Protein AF-A0A1E7G542-F1 (afdb_monomer_lite)

Organism: NCBI:txid1449093

Secondary structure (DSSP, 8-state):
--------TT--EEEEESS--SGGGHHHHHHHHHHTTTTTS--EEEEEE---TTS-HHHHHHHHHHHHHHHHHHHHTT-SSHHHHHTHHHHHHHTT-EEEEE--HHHHTTT-

Structure (mmCIF, N/CA/C/O backbone):
data_AF-A0A1E7G542-F1
#
_entry.id   AF-A0A1E7G542-F1
#
loop_
_atom_site.group_PDB
_atom_site.id
_atom_site.type_symbol
_atom_site.label_atom_id
_atom_site.label_alt_id
_atom_site.label_comp_id
_atom_site.label_asym_id
_atom_site.label_entity_id
_atom_site.label_seq_id
_atom_site.pdbx_PDB_ins_code
_atom_site.Cartn_x
_atom_site.Cartn_y
_atom_site.Cartn_z
_atom_site.occupancy
_atom_site.B_iso_or_equiv
_atom_site.auth_seq_id
_atom_site.auth_comp_id
_atom_site.auth_asym_id
_atom_site.auth_atom_id
_atom_site.pdbx_PDB_model_num
ATOM 1 N N . MET A 1 1 ? 10.602 -22.528 0.871 1.00 36.03 1 MET A N 1
ATOM 2 C CA . MET A 1 1 ? 9.472 -22.689 -0.066 1.00 36.03 1 MET A CA 1
ATOM 3 C C . MET A 1 1 ? 9.041 -21.302 -0.483 1.00 36.03 1 MET A C 1
ATOM 5 O O . MET A 1 1 ? 8.674 -20.528 0.388 1.00 36.03 1 MET A O 1
ATOM 9 N N . ILE A 1 2 ? 9.177 -20.969 -1.764 1.00 39.97 2 ILE A N 1
ATOM 10 C CA . ILE A 1 2 ? 8.635 -19.731 -2.325 1.00 39.97 2 ILE A CA 1
ATOM 11 C C . ILE A 1 2 ? 7.188 -20.071 -2.669 1.00 39.97 2 ILE A C 1
ATOM 13 O O . ILE A 1 2 ? 6.952 -20.891 -3.553 1.00 39.97 2 ILE A O 1
ATOM 17 N N . SER A 1 3 ? 6.225 -19.543 -1.917 1.00 43.22 3 SER A N 1
ATOM 18 C CA . SER A 1 3 ? 4.832 -19.560 -2.350 1.00 43.22 3 SER A CA 1
ATOM 19 C C . SER A 1 3 ? 4.731 -18.635 -3.557 1.00 43.22 3 SER A C 1
ATOM 21 O O . SER A 1 3 ? 4.713 -17.416 -3.402 1.00 43.22 3 SER A O 1
ATOM 23 N N . THR A 1 4 ? 4.727 -19.201 -4.759 1.00 47.69 4 THR A N 1
ATOM 24 C CA . THR A 1 4 ? 4.387 -18.476 -5.983 1.00 47.69 4 THR A CA 1
ATOM 25 C C . THR A 1 4 ? 2.889 -18.205 -5.948 1.00 47.69 4 THR A C 1
ATOM 27 O O . THR A 1 4 ? 2.079 -19.027 -6.373 1.00 47.69 4 THR A O 1
ATOM 30 N N . PHE A 1 5 ? 2.527 -17.084 -5.330 1.00 57.88 5 PHE A N 1
ATOM 31 C CA . PHE A 1 5 ? 1.193 -16.511 -5.403 1.00 57.88 5 PHE A CA 1
ATOM 32 C C . PHE A 1 5 ? 1.065 -15.925 -6.817 1.00 57.88 5 PHE A C 1
ATOM 34 O O . PHE A 1 5 ? 1.448 -14.786 -7.060 1.00 57.88 5 PHE A O 1
ATOM 41 N N . ASP A 1 6 ? 0.670 -16.763 -7.779 1.00 58.00 6 ASP A N 1
ATOM 42 C CA . ASP A 1 6 ? 0.591 -16.388 -9.195 1.00 58.00 6 ASP A CA 1
ATOM 43 C C . ASP A 1 6 ? -0.736 -15.670 -9.454 1.00 58.00 6 ASP A C 1
ATOM 45 O O . ASP A 1 6 ? -1.765 -16.262 -9.789 1.00 58.00 6 ASP A O 1
ATOM 49 N N . ILE A 1 7 ? -0.727 -14.375 -9.161 1.00 62.06 7 ILE A N 1
ATOM 50 C CA . ILE A 1 7 ? -1.793 -13.456 -9.519 1.00 62.06 7 ILE A CA 1
ATOM 51 C C . ILE A 1 7 ? -1.503 -12.998 -10.953 1.00 62.06 7 ILE A C 1
ATOM 53 O O . ILE A 1 7 ? -0.458 -12.409 -11.201 1.00 62.06 7 ILE A O 1
ATOM 57 N N . SER A 1 8 ? -2.420 -13.264 -11.891 1.00 60.09 8 SER A N 1
ATOM 58 C CA . SER A 1 8 ? -2.280 -12.847 -13.297 1.00 60.09 8 SER A CA 1
ATOM 59 C C . SER A 1 8 ? -1.888 -11.367 -13.424 1.00 60.09 8 SER A C 1
ATOM 61 O O . SER A 1 8 ? -2.474 -10.502 -12.769 1.00 60.09 8 SER A O 1
ATOM 63 N N . SER A 1 9 ? -0.971 -11.055 -14.345 1.00 60.94 9 SER A N 1
ATOM 64 C CA . SER A 1 9 ? -0.563 -9.685 -14.699 1.00 60.94 9 SER A CA 1
ATOM 65 C C . SER A 1 9 ? -1.706 -8.799 -15.218 1.00 60.94 9 SER A C 1
ATOM 67 O O . SER A 1 9 ? -1.527 -7.594 -15.399 1.00 60.94 9 SER A O 1
ATOM 69 N N . ASP A 1 10 ? -2.885 -9.377 -15.459 1.00 76.38 10 ASP A N 1
ATOM 70 C CA . ASP A 1 10 ? -4.084 -8.666 -15.904 1.00 76.38 10 ASP A CA 1
ATOM 71 C C . ASP A 1 10 ? -4.899 -8.057 -14.751 1.00 76.38 10 ASP A C 1
ATOM 73 O O . ASP A 1 10 ? -5.968 -7.491 -14.985 1.00 76.38 10 ASP A O 1
ATOM 77 N N . ILE A 1 11 ? -4.425 -8.139 -13.501 1.00 85.81 11 ILE A N 1
ATOM 78 C CA . ILE A 1 11 ? -5.099 -7.472 -12.384 1.00 85.81 11 ILE A CA 1
ATOM 79 C C . ILE A 1 11 ? -5.005 -5.955 -12.529 1.00 85.81 11 ILE A C 1
ATOM 81 O O . ILE A 1 11 ? -3.947 -5.343 -12.387 1.00 85.81 11 ILE A O 1
ATOM 85 N N . ASP A 1 12 ? -6.161 -5.328 -12.722 1.00 89.56 12 ASP A N 1
ATOM 86 C CA . ASP A 1 12 ? -6.261 -3.874 -12.785 1.00 89.56 12 ASP A CA 1
ATOM 87 C C . ASP A 1 12 ? -6.282 -3.225 -11.392 1.00 89.56 12 ASP A C 1
ATOM 89 O O . ASP A 1 12 ? -5.781 -2.110 -11.228 1.00 89.56 12 ASP A O 1
ATOM 93 N N . ILE A 1 13 ? -6.862 -3.888 -10.380 1.00 92.00 13 ILE A N 1
ATOM 94 C CA . ILE A 1 13 ? -7.090 -3.305 -9.048 1.00 92.00 13 ILE A CA 1
ATOM 95 C C . ILE A 1 13 ? -6.884 -4.341 -7.936 1.00 92.00 13 ILE A C 1
ATOM 97 O O . ILE A 1 13 ? -7.527 -5.388 -7.922 1.00 92.00 13 ILE A O 1
ATOM 101 N N . ILE A 1 14 ? -6.064 -3.986 -6.948 1.00 92.25 14 ILE A N 1
ATOM 102 C CA . ILE A 1 14 ? -5.909 -4.673 -5.664 1.00 92.25 14 ILE A CA 1
ATOM 103 C C . ILE A 1 14 ? -6.587 -3.822 -4.585 1.00 92.25 14 ILE A C 1
ATOM 105 O O . ILE A 1 14 ? -6.286 -2.637 -4.442 1.00 92.25 14 ILE A O 1
ATOM 109 N N . LYS A 1 15 ? -7.495 -4.423 -3.813 1.00 91.50 15 LYS A N 1
ATOM 110 C CA . LYS A 1 15 ? -8.196 -3.774 -2.695 1.00 91.50 15 LYS A CA 1
ATOM 111 C C . LYS A 1 15 ? -7.770 -4.416 -1.381 1.00 91.50 15 LYS A C 1
ATOM 113 O O . LYS A 1 15 ? -7.916 -5.624 -1.218 1.00 91.50 15 LYS A O 1
ATOM 118 N N . ILE A 1 16 ? -7.257 -3.615 -0.454 1.00 90.75 16 ILE A N 1
ATOM 119 C CA . ILE A 1 16 ? -6.749 -4.063 0.845 1.00 90.75 16 ILE A CA 1
ATOM 120 C C . ILE A 1 16 ? -7.560 -3.369 1.931 1.00 90.75 16 ILE A C 1
ATOM 122 O O . ILE A 1 16 ? -7.612 -2.144 1.973 1.00 90.75 16 ILE A O 1
ATOM 126 N N . TYR A 1 17 ? -8.169 -4.146 2.821 1.00 88.44 17 TYR A N 1
ATOM 127 C CA . TYR A 1 17 ? -8.892 -3.635 3.981 1.00 88.44 17 TYR A CA 1
ATOM 128 C C . TYR A 1 17 ? -8.332 -4.251 5.266 1.00 88.44 17 TYR A C 1
ATOM 130 O O . TYR A 1 17 ? -8.102 -5.460 5.328 1.00 88.44 17 TYR A O 1
ATOM 138 N N . GLY A 1 18 ? -8.156 -3.432 6.305 1.00 77.62 18 GLY A N 1
ATOM 139 C CA . GLY A 1 18 ? -7.805 -3.891 7.653 1.00 77.62 18 GLY A CA 1
ATOM 140 C C . GLY A 1 18 ? -6.387 -3.543 8.116 1.00 77.62 18 GLY A C 1
ATOM 141 O O . GLY A 1 18 ? -5.651 -2.803 7.476 1.00 77.62 18 GLY A O 1
ATOM 142 N N . HIS A 1 19 ? -6.007 -4.056 9.289 1.00 68.88 19 HIS A N 1
ATOM 143 C CA . HIS A 1 19 ? -4.846 -3.577 10.056 1.00 68.88 19 HIS A CA 1
ATOM 144 C C . HIS A 1 19 ? -3.497 -4.223 9.728 1.00 68.88 19 HIS A C 1
ATOM 146 O O . HIS A 1 19 ? -2.515 -3.917 10.405 1.00 68.88 19 HIS A O 1
ATOM 152 N N . GLY A 1 20 ? -3.419 -5.092 8.720 1.00 70.69 20 GLY A N 1
ATOM 153 C CA . GLY A 1 20 ? -2.207 -5.841 8.370 1.00 70.69 20 GLY A CA 1
ATOM 154 C C . GLY A 1 20 ? -1.091 -4.989 7.763 1.00 70.69 20 GLY A C 1
ATOM 155 O O . GLY A 1 20 ? -0.490 -5.409 6.798 1.00 70.69 20 GLY A O 1
ATOM 156 N N . LEU A 1 21 ? -0.832 -3.773 8.241 1.00 84.25 21 LEU A N 1
ATOM 157 C CA . LEU A 1 21 ? 0.230 -2.882 7.753 1.00 84.25 21 LEU A CA 1
ATOM 158 C C . LEU A 1 21 ? 1.452 -2.898 8.683 1.00 84.25 21 LEU A C 1
ATOM 160 O O . LEU A 1 21 ? 2.221 -1.937 8.740 1.00 84.25 21 LEU A O 1
ATOM 164 N N . CYS A 1 22 ? 1.611 -3.963 9.472 1.00 85.38 22 CYS A N 1
ATOM 165 C CA . CYS A 1 22 ? 2.741 -4.112 10.374 1.00 85.38 22 CYS A CA 1
ATOM 166 C C . CYS A 1 22 ? 3.917 -4.797 9.666 1.00 85.38 22 CYS A C 1
ATOM 168 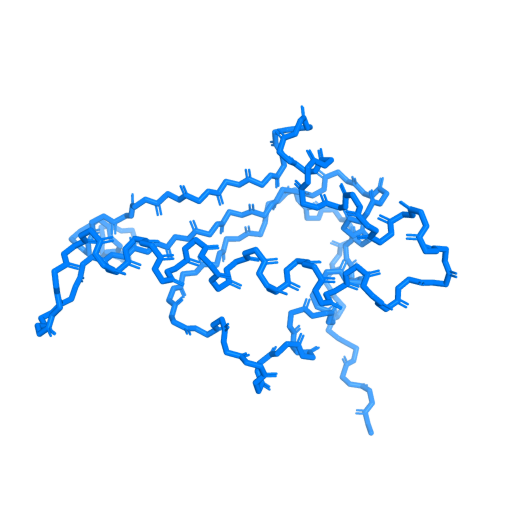O O . CYS A 1 22 ? 3.747 -5.518 8.686 1.00 85.38 22 CYS A O 1
ATOM 170 N N . LYS A 1 23 ? 5.134 -4.606 10.189 1.00 86.44 23 LYS A N 1
ATOM 171 C CA . LYS A 1 23 ? 6.359 -5.144 9.570 1.00 86.44 23 LYS A CA 1
ATOM 172 C C . LYS A 1 23 ? 6.351 -6.664 9.388 1.00 86.44 23 LYS A C 1
ATOM 174 O O . LYS A 1 23 ? 7.029 -7.155 8.492 1.00 86.44 23 LYS A O 1
ATOM 179 N N . ALA A 1 24 ? 5.620 -7.395 10.233 1.00 87.88 24 ALA A N 1
ATOM 180 C CA . ALA A 1 24 ? 5.528 -8.850 10.142 1.00 87.88 24 ALA A CA 1
ATOM 181 C C . ALA A 1 24 ? 4.833 -9.312 8.850 1.00 87.88 24 ALA A C 1
ATOM 183 O O . ALA A 1 24 ? 5.139 -10.393 8.356 1.00 87.88 24 ALA A O 1
ATOM 184 N N . ASP A 1 25 ? 3.969 -8.470 8.278 1.00 88.31 25 ASP A N 1
ATOM 185 C CA . ASP A 1 25 ? 3.193 -8.784 7.079 1.00 88.31 25 ASP A CA 1
ATOM 186 C C . ASP A 1 25 ? 3.869 -8.291 5.789 1.00 88.31 25 ASP A C 1
ATOM 188 O O . ASP A 1 25 ? 3.397 -8.576 4.693 1.00 88.31 25 ASP A O 1
ATOM 192 N N . TYR A 1 26 ? 4.980 -7.550 5.867 1.00 92.62 26 TYR A N 1
ATOM 193 C CA . TYR A 1 26 ? 5.561 -6.897 4.687 1.00 92.62 26 TYR A CA 1
ATOM 194 C C . TYR A 1 26 ? 5.948 -7.878 3.582 1.00 92.62 26 TYR A C 1
ATOM 196 O O . TYR A 1 26 ? 5.660 -7.607 2.423 1.00 92.62 26 TYR A O 1
ATOM 204 N N . SER A 1 27 ? 6.530 -9.033 3.911 1.00 90.44 27 SER A N 1
ATOM 205 C CA . SER A 1 27 ? 6.897 -10.044 2.907 1.00 90.44 27 SER A CA 1
ATOM 206 C C . SER A 1 27 ? 5.692 -10.578 2.124 1.00 90.44 27 SER A C 1
ATOM 208 O O . SER A 1 27 ? 5.816 -10.906 0.941 1.00 90.44 27 SER A O 1
ATOM 210 N N . TYR A 1 28 ? 4.515 -10.623 2.753 1.00 90.31 28 TYR A N 1
ATOM 211 C CA . TYR A 1 28 ? 3.270 -11.004 2.096 1.00 90.31 28 TYR A CA 1
ATOM 212 C C . TYR A 1 28 ? 2.856 -9.964 1.045 1.00 90.31 28 TYR A C 1
ATOM 214 O O . TYR A 1 28 ? 2.625 -10.321 -0.109 1.00 90.31 28 TYR A O 1
ATOM 222 N N . TYR A 1 29 ? 2.860 -8.672 1.388 1.00 92.38 29 TYR A N 1
ATOM 223 C CA . TYR A 1 29 ? 2.570 -7.607 0.416 1.00 92.38 29 TYR A CA 1
ATOM 224 C C . TYR A 1 29 ? 3.617 -7.493 -0.681 1.00 92.38 29 TYR A C 1
ATOM 226 O O . TYR A 1 29 ? 3.249 -7.253 -1.823 1.00 92.38 29 TYR A O 1
ATOM 234 N N . GLN A 1 30 ? 4.898 -7.678 -0.357 1.00 92.94 30 GLN A N 1
ATOM 235 C CA . GLN A 1 30 ? 5.963 -7.682 -1.361 1.00 92.94 30 GLN A CA 1
ATOM 236 C C . GLN A 1 30 ? 5.685 -8.746 -2.425 1.00 92.94 30 GLN A C 1
ATOM 238 O O . GLN A 1 30 ? 5.680 -8.432 -3.608 1.00 92.94 30 GLN A O 1
ATOM 243 N N . SER A 1 31 ? 5.315 -9.960 -2.003 1.00 91.94 31 SER A N 1
ATOM 244 C CA . SER A 1 31 ? 4.952 -11.043 -2.926 1.00 91.94 31 SER A CA 1
ATOM 245 C C . SER A 1 31 ? 3.765 -10.669 -3.828 1.00 91.94 31 SER A C 1
ATOM 247 O O . SER A 1 31 ? 3.778 -10.963 -5.021 1.00 91.94 31 SER A O 1
ATOM 249 N N . ILE A 1 32 ? 2.751 -9.985 -3.282 1.00 91.94 32 ILE A N 1
ATOM 250 C CA . ILE A 1 32 ? 1.607 -9.481 -4.061 1.00 91.94 32 ILE A CA 1
ATOM 251 C C . ILE A 1 32 ? 2.055 -8.402 -5.054 1.00 91.94 32 ILE A C 1
ATOM 253 O O . ILE A 1 32 ? 1.682 -8.446 -6.223 1.00 91.94 32 ILE A O 1
ATOM 257 N N . PHE A 1 33 ? 2.847 -7.425 -4.618 1.00 93.31 33 PHE A N 1
ATOM 258 C CA . PHE A 1 33 ? 3.280 -6.319 -5.470 1.00 93.31 33 PHE A CA 1
ATOM 259 C C . PHE A 1 33 ? 4.228 -6.770 -6.582 1.00 93.31 33 PHE A C 1
ATOM 261 O O . PHE A 1 33 ? 4.134 -6.252 -7.695 1.00 93.31 33 PHE A O 1
ATOM 268 N N . ASP A 1 34 ? 5.065 -7.771 -6.314 1.00 91.94 34 ASP A N 1
ATOM 269 C CA . ASP A 1 34 ? 5.936 -8.387 -7.313 1.00 91.94 34 ASP A CA 1
ATOM 270 C C . ASP A 1 34 ? 5.134 -9.135 -8.380 1.00 91.94 34 ASP A C 1
ATOM 272 O O . ASP A 1 34 ? 5.451 -9.022 -9.562 1.00 91.94 34 ASP A O 1
ATOM 276 N N . SER A 1 35 ? 4.058 -9.833 -7.995 1.00 91.19 35 SER A N 1
ATOM 277 C CA . SER A 1 35 ? 3.217 -10.580 -8.947 1.00 91.19 35 SER A CA 1
ATOM 278 C C . SER A 1 35 ? 2.567 -9.700 -10.023 1.00 91.19 35 SER A C 1
ATOM 280 O O . SER A 1 35 ? 2.301 -10.167 -11.126 1.00 91.19 35 SER A O 1
ATOM 282 N N . VAL A 1 36 ? 2.364 -8.412 -9.729 1.00 91.69 36 VAL A N 1
ATOM 283 C CA . VAL A 1 36 ? 1.748 -7.443 -10.649 1.00 91.69 36 VAL A CA 1
ATOM 284 C C . VAL A 1 36 ? 2.736 -6.413 -11.205 1.00 91.69 36 VAL A C 1
ATOM 286 O O . VAL A 1 36 ? 2.308 -5.458 -11.855 1.00 91.69 36 VAL A O 1
ATOM 289 N N . ASP A 1 37 ? 4.037 -6.572 -10.922 1.00 91.25 37 ASP A N 1
ATOM 290 C CA . ASP A 1 37 ? 5.086 -5.578 -11.191 1.00 91.25 37 ASP A CA 1
ATOM 291 C C . ASP A 1 37 ? 4.621 -4.165 -10.805 1.00 91.25 37 ASP A C 1
ATOM 293 O O . ASP A 1 37 ? 4.435 -3.290 -11.648 1.00 91.25 37 ASP A O 1
ATOM 297 N N . LEU A 1 38 ? 4.352 -3.926 -9.517 1.00 93.38 38 LEU A N 1
ATOM 298 C CA . LEU A 1 38 ? 3.694 -2.688 -9.083 1.00 93.38 38 LEU A CA 1
ATOM 299 C C . LEU A 1 38 ? 4.431 -1.413 -9.544 1.00 93.38 38 LEU A C 1
ATOM 301 O O . LEU A 1 38 ? 3.785 -0.389 -9.775 1.00 93.38 38 LEU A O 1
ATOM 305 N N . TYR A 1 39 ? 5.756 -1.456 -9.717 1.00 91.56 39 TYR A N 1
ATOM 306 C CA . TYR A 1 39 ? 6.518 -0.301 -10.193 1.00 91.56 39 TYR A CA 1
ATOM 307 C C . TYR A 1 39 ? 6.273 0.012 -11.681 1.00 91.56 39 TYR A C 1
ATOM 309 O O . TYR A 1 39 ? 5.997 1.173 -12.003 1.00 91.56 39 TYR A O 1
ATOM 317 N N . HIS A 1 40 ? 6.365 -0.977 -12.582 1.00 91.00 40 HIS A N 1
ATOM 318 C CA . HIS A 1 40 ? 6.243 -0.748 -14.035 1.00 91.00 40 HIS A CA 1
ATOM 319 C C . HIS A 1 40 ? 4.847 -1.029 -14.598 1.00 91.00 40 HIS A C 1
ATOM 321 O O . HIS A 1 40 ? 4.494 -0.498 -15.651 1.00 91.00 40 HIS A O 1
ATOM 327 N N . GLY A 1 41 ? 4.067 -1.865 -13.919 1.00 90.81 41 GLY A N 1
ATOM 328 C CA . GLY A 1 41 ? 2.738 -2.302 -14.318 1.00 90.81 41 GLY A CA 1
ATOM 329 C C . GLY A 1 41 ? 1.695 -1.187 -14.272 1.00 90.81 41 GLY A C 1
ATOM 330 O O . GLY A 1 41 ? 1.987 -0.026 -13.998 1.00 90.81 41 GLY A O 1
ATOM 331 N N . LYS A 1 42 ? 0.439 -1.549 -14.540 1.00 92.94 42 LYS A N 1
ATOM 332 C CA . LYS A 1 42 ? -0.711 -0.622 -14.550 1.00 92.94 42 LYS A CA 1
ATOM 333 C C . LYS A 1 42 ? -1.620 -0.757 -13.328 1.00 92.94 42 LYS A C 1
ATOM 335 O O . LYS A 1 42 ? -2.522 0.058 -13.142 1.00 92.94 42 LYS A O 1
ATOM 340 N N . THR A 1 43 ? -1.393 -1.778 -12.505 1.00 95.31 43 THR A N 1
ATOM 341 C CA . THR A 1 43 ? -2.269 -2.143 -11.391 1.00 95.31 43 THR A CA 1
ATOM 342 C C . THR A 1 43 ? -2.392 -1.004 -10.387 1.00 95.31 43 THR A C 1
ATOM 344 O O . THR A 1 43 ? -1.399 -0.348 -10.047 1.00 95.31 43 THR A O 1
ATOM 347 N N . LYS A 1 44 ? -3.621 -0.774 -9.922 1.00 95.94 44 LYS A N 1
ATOM 348 C CA . LYS A 1 44 ? -3.960 0.166 -8.853 1.00 95.94 44 LYS A CA 1
ATOM 349 C C . LYS A 1 44 ? -4.050 -0.573 -7.524 1.00 95.94 44 LYS A C 1
ATOM 351 O O . LYS A 1 44 ? -4.563 -1.686 -7.474 1.00 95.94 44 LYS A O 1
ATOM 356 N N . VAL A 1 45 ? -3.611 0.060 -6.446 1.00 95.50 45 VAL A N 1
ATOM 357 C CA . VAL A 1 45 ? -3.707 -0.463 -5.084 1.00 95.50 45 VAL A CA 1
ATOM 358 C C . VAL A 1 45 ? -4.528 0.510 -4.249 1.00 95.50 45 VAL A C 1
ATOM 360 O O . VAL A 1 45 ? -4.202 1.690 -4.146 1.00 95.50 45 VAL A O 1
ATOM 363 N N . MET A 1 46 ? -5.611 0.013 -3.668 1.00 94.94 46 MET A N 1
ATOM 364 C CA . MET A 1 46 ? -6.535 0.794 -2.854 1.00 94.94 46 MET A CA 1
ATOM 365 C C . MET A 1 46 ? -6.500 0.261 -1.427 1.00 94.94 46 MET A C 1
ATOM 367 O O . MET A 1 46 ? -6.773 -0.921 -1.200 1.00 94.94 46 MET A O 1
ATOM 371 N N . PHE A 1 47 ? -6.163 1.125 -0.476 1.00 94.88 47 PHE A N 1
ATOM 372 C CA . PHE A 1 47 ? -6.158 0.808 0.945 1.00 94.88 47 PHE A CA 1
ATOM 373 C C . PHE A 1 47 ? -7.380 1.405 1.620 1.00 94.88 47 PHE A C 1
ATOM 375 O O . PHE A 1 47 ? -7.652 2.597 1.498 1.00 94.88 47 PHE A O 1
ATOM 382 N N . PHE A 1 48 ? -8.073 0.577 2.384 1.00 93.19 48 PHE A N 1
ATOM 383 C CA . PHE A 1 48 ? -9.302 0.946 3.052 1.00 93.19 48 PHE A CA 1
ATOM 384 C C . PHE A 1 48 ? -9.188 0.766 4.561 1.00 93.19 48 PHE A C 1
ATOM 386 O O . PHE A 1 48 ? -8.663 -0.241 5.048 1.00 93.19 48 PHE A O 1
ATOM 393 N N . TRP A 1 49 ? -9.716 1.738 5.298 1.00 92.44 49 TRP A N 1
ATOM 394 C CA . TRP A 1 49 ? -9.780 1.719 6.755 1.00 92.44 49 TRP A CA 1
ATOM 395 C C . TRP A 1 49 ? -11.171 2.105 7.246 1.00 92.44 49 TRP A C 1
ATOM 397 O O . TRP A 1 49 ? -11.938 2.741 6.531 1.00 92.44 49 TRP A O 1
ATOM 407 N N . SER A 1 50 ? -11.481 1.733 8.482 1.00 91.12 50 SER A N 1
ATOM 408 C CA . SER A 1 50 ? -12.684 2.169 9.181 1.00 91.12 50 SER A CA 1
ATOM 409 C C . SER A 1 50 ? -12.325 2.638 10.582 1.00 91.12 50 SER A C 1
ATOM 411 O O . SER A 1 50 ? -11.252 2.324 11.112 1.00 91.12 50 SER A O 1
ATOM 413 N N . ASP A 1 51 ? -13.245 3.352 11.215 1.00 89.50 51 ASP A N 1
ATOM 414 C CA . ASP A 1 51 ? -13.167 3.581 12.645 1.00 89.50 51 ASP A CA 1
ATOM 415 C C . ASP A 1 51 ? -13.342 2.271 13.438 1.00 89.50 51 ASP A C 1
ATOM 417 O O . ASP A 1 51 ? -13.873 1.264 12.957 1.00 89.50 51 ASP A O 1
ATOM 421 N N . TYR A 1 52 ? -12.832 2.265 14.668 1.00 85.69 52 TYR A N 1
ATOM 422 C CA . TYR A 1 52 ? -13.019 1.174 15.617 1.00 85.69 52 TYR A CA 1
ATOM 423 C C . TYR A 1 52 ? -13.001 1.704 17.048 1.00 85.69 52 TYR A C 1
ATOM 425 O O . TYR A 1 52 ? -12.408 2.739 17.358 1.00 85.69 52 TYR A O 1
ATOM 433 N N . LYS A 1 53 ? -13.671 0.977 17.947 1.00 86.75 53 LYS A N 1
ATOM 434 C CA . LYS A 1 53 ? -13.794 1.376 19.352 1.00 86.75 53 LYS A CA 1
ATOM 435 C C . LYS A 1 53 ? -12.424 1.447 20.027 1.00 86.75 53 LYS A C 1
ATOM 437 O O . LYS A 1 53 ? -11.582 0.577 19.834 1.00 86.75 53 LYS A O 1
ATOM 442 N N . GLY A 1 54 ? -12.253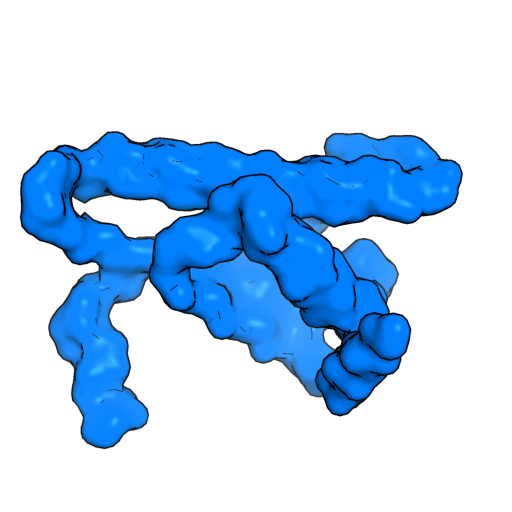 2.446 20.889 1.00 88.00 54 GLY A N 1
ATOM 443 C CA . GLY A 1 54 ? -11.048 2.603 21.707 1.00 88.00 54 GLY A CA 1
ATOM 444 C C . GLY A 1 54 ? -9.956 3.466 21.079 1.00 88.00 54 GLY A C 1
ATOM 445 O O . GLY A 1 54 ? -8.864 3.539 21.641 1.00 88.00 54 GLY A O 1
ATOM 446 N N . LYS A 1 55 ? -10.226 4.131 19.948 1.00 90.50 55 LYS A N 1
ATOM 447 C CA . LYS A 1 55 ? -9.294 5.079 19.338 1.00 90.50 55 LYS A CA 1
ATOM 448 C C . LYS A 1 55 ? -10.018 6.170 18.556 1.00 90.50 55 LYS A C 1
ATOM 450 O O . LYS A 1 55 ? -10.996 5.900 17.871 1.00 90.50 55 LYS A O 1
ATOM 455 N N . GLU A 1 56 ? -9.507 7.393 18.647 1.00 93.75 56 GLU A N 1
ATOM 456 C CA . GLU A 1 56 ? -10.021 8.528 17.881 1.00 93.75 56 GLU A CA 1
ATOM 457 C C . GLU A 1 56 ? -9.843 8.300 16.378 1.00 93.75 56 GLU A C 1
ATOM 459 O O . GLU A 1 56 ? -8.757 7.924 15.926 1.00 93.75 56 GLU A O 1
ATOM 464 N N . LYS A 1 57 ? -10.890 8.588 15.599 1.00 91.38 57 LYS A N 1
ATOM 465 C CA . LYS A 1 57 ? -10.915 8.414 14.138 1.00 91.38 57 LYS A CA 1
ATOM 466 C C . LYS A 1 57 ? -9.718 9.071 13.443 1.00 91.38 57 LYS A C 1
ATOM 468 O O . LYS A 1 57 ? -9.072 8.457 12.601 1.00 91.38 57 LYS A O 1
ATOM 473 N N . GLU A 1 58 ? -9.366 10.282 13.861 1.00 93.25 58 GLU A N 1
ATOM 474 C CA . GLU A 1 58 ? -8.212 11.017 13.332 1.00 93.25 58 GLU A CA 1
ATOM 475 C C . GLU A 1 58 ? -6.879 10.296 13.596 1.00 93.25 58 GLU A C 1
ATOM 477 O O . GLU A 1 58 ? -5.979 10.288 12.755 1.00 93.25 58 GLU A O 1
ATOM 482 N N . GLN A 1 59 ? -6.742 9.650 14.757 1.00 93.69 59 GLN A N 1
ATOM 483 C CA . GLN A 1 59 ? -5.548 8.877 15.086 1.00 93.69 59 GLN A CA 1
ATOM 484 C C . GLN A 1 59 ? -5.506 7.561 14.300 1.00 93.69 59 GLN A C 1
ATOM 486 O O . GLN A 1 59 ? -4.430 7.137 13.881 1.00 93.69 59 GLN A O 1
ATOM 491 N N . ILE A 1 60 ? -6.660 6.926 14.070 1.00 92.69 60 ILE A N 1
ATOM 492 C CA . ILE A 1 60 ? -6.766 5.750 13.197 1.00 92.69 60 ILE A CA 1
ATOM 493 C C . ILE A 1 60 ? -6.294 6.106 11.788 1.00 92.69 60 ILE A C 1
ATOM 495 O O . ILE A 1 60 ? -5.416 5.425 11.261 1.00 92.69 60 ILE A O 1
ATOM 499 N N . HIS A 1 61 ? -6.815 7.196 11.223 1.00 93.12 61 HIS A N 1
ATOM 500 C CA . HIS A 1 61 ? -6.442 7.675 9.897 1.00 93.12 61 HIS A CA 1
ATOM 501 C C . HIS A 1 61 ? -4.932 7.921 9.783 1.00 93.12 61 HIS A C 1
ATOM 503 O O . HIS A 1 61 ? -4.282 7.381 8.888 1.00 93.12 61 HIS A O 1
ATOM 509 N N . LYS A 1 62 ? -4.346 8.669 10.729 1.00 94.31 62 LYS A N 1
ATOM 510 C CA . LYS A 1 62 ? -2.901 8.958 10.748 1.00 94.31 62 LYS A CA 1
ATOM 511 C C . LYS A 1 62 ? -2.050 7.698 10.807 1.00 94.31 62 LYS A C 1
ATOM 513 O O . LYS A 1 62 ? -1.081 7.577 10.058 1.00 94.31 62 LYS A O 1
ATOM 518 N N . ASP A 1 63 ? -2.402 6.764 11.685 1.00 93.19 63 ASP A N 1
ATOM 519 C CA . ASP A 1 63 ? -1.642 5.526 11.835 1.00 93.19 63 ASP A CA 1
ATOM 520 C C . ASP A 1 63 ? -1.785 4.622 10.610 1.00 93.19 63 ASP A C 1
ATOM 522 O O . ASP A 1 63 ? -0.813 3.978 10.213 1.00 93.19 63 ASP A O 1
ATOM 526 N N . PHE A 1 64 ? -2.959 4.619 9.977 1.00 94.31 64 PHE A N 1
ATOM 527 C CA . PHE A 1 64 ? -3.202 3.871 8.752 1.00 94.31 64 PHE A CA 1
ATOM 528 C C . PHE A 1 64 ? -2.401 4.432 7.575 1.00 94.31 64 PHE A C 1
ATOM 530 O O . PHE A 1 64 ? -1.638 3.691 6.958 1.00 94.31 64 PHE A O 1
ATOM 537 N N . VAL A 1 65 ? -2.480 5.745 7.326 1.00 94.00 65 VAL A N 1
ATOM 538 C CA . VAL A 1 65 ? -1.682 6.425 6.289 1.00 94.00 65 VAL A CA 1
ATOM 539 C C . VAL A 1 65 ? -0.194 6.162 6.507 1.00 94.00 65 VAL A C 1
ATOM 541 O O . VAL A 1 65 ? 0.502 5.756 5.579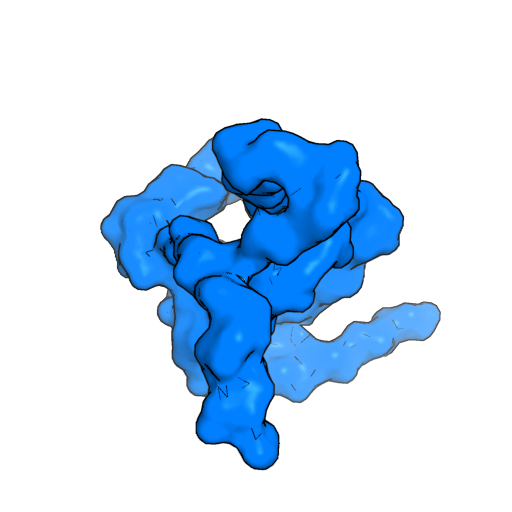 1.00 94.00 65 VAL A O 1
ATOM 544 N N . LYS A 1 66 ? 0.290 6.294 7.749 1.00 94.12 66 LYS A N 1
ATOM 545 C CA . LYS A 1 66 ? 1.683 5.993 8.100 1.00 94.12 66 LYS A CA 1
ATOM 546 C C . LYS A 1 66 ? 2.052 4.533 7.819 1.00 94.12 66 LYS A C 1
ATOM 548 O O . LYS A 1 66 ? 3.153 4.270 7.342 1.00 94.12 66 LYS A O 1
ATOM 553 N N . GLY A 1 67 ? 1.162 3.589 8.120 1.00 94.62 67 GLY A N 1
ATOM 554 C CA . GLY A 1 67 ? 1.344 2.171 7.810 1.00 94.62 67 GLY A CA 1
ATOM 555 C C . GLY A 1 67 ? 1.500 1.923 6.309 1.00 94.62 67 GLY A C 1
ATOM 556 O O . GLY A 1 67 ? 2.457 1.269 5.901 1.00 94.62 67 GLY A O 1
ATOM 557 N N . VAL A 1 68 ? 0.620 2.511 5.490 1.00 95.31 68 VAL A N 1
ATOM 558 C CA . VAL A 1 68 ? 0.674 2.390 4.024 1.00 95.31 68 VAL A CA 1
ATOM 559 C C . VAL A 1 68 ? 1.962 3.000 3.476 1.00 95.31 68 VAL A C 1
ATOM 561 O O . VAL A 1 68 ? 2.654 2.358 2.689 1.00 95.31 68 VAL A O 1
ATOM 564 N N . THR A 1 69 ? 2.331 4.206 3.918 1.00 93.75 69 THR A N 1
ATOM 565 C CA . THR A 1 69 ? 3.579 4.854 3.493 1.00 93.75 69 THR A CA 1
ATOM 566 C C . THR A 1 69 ? 4.791 3.983 3.812 1.00 93.75 69 THR A C 1
ATOM 568 O O . THR A 1 69 ? 5.578 3.696 2.914 1.00 93.75 69 THR A O 1
ATOM 571 N N . ASN A 1 70 ? 4.904 3.482 5.047 1.00 93.81 70 ASN A N 1
ATOM 572 C CA . ASN A 1 70 ? 6.022 2.621 5.434 1.00 93.81 70 ASN A CA 1
ATOM 573 C C . ASN A 1 70 ? 6.059 1.324 4.619 1.00 93.81 70 ASN A C 1
ATOM 575 O O . ASN A 1 70 ? 7.138 0.881 4.244 1.00 93.81 70 ASN A O 1
ATOM 579 N N . LEU A 1 71 ? 4.904 0.709 4.355 1.00 94.75 71 LEU A N 1
ATOM 580 C CA . LEU A 1 71 ? 4.823 -0.508 3.553 1.00 94.75 71 LEU A CA 1
ATOM 581 C C . LEU A 1 71 ? 5.380 -0.281 2.138 1.00 94.75 71 LEU A C 1
ATOM 583 O O . LEU A 1 71 ? 6.221 -1.050 1.675 1.00 94.75 71 LEU A O 1
ATOM 587 N N . ILE A 1 72 ? 4.939 0.785 1.464 1.00 94.19 72 ILE A N 1
ATOM 588 C CA . ILE A 1 72 ? 5.369 1.096 0.094 1.00 94.19 72 ILE A CA 1
ATOM 589 C C . ILE A 1 72 ? 6.846 1.508 0.049 1.00 94.19 72 ILE A C 1
ATOM 591 O O . ILE A 1 72 ? 7.569 1.096 -0.857 1.00 94.19 72 ILE A O 1
ATOM 595 N N . GLU A 1 73 ? 7.322 2.281 1.027 1.00 91.81 73 GLU A N 1
ATOM 596 C CA . GLU A 1 73 ? 8.739 2.647 1.125 1.00 91.81 73 GLU A CA 1
ATOM 597 C C . GLU A 1 73 ? 9.634 1.427 1.365 1.00 91.81 73 GLU A C 1
ATOM 599 O O . GLU A 1 73 ? 10.689 1.298 0.745 1.00 91.81 73 GLU A O 1
ATOM 604 N N . GLU A 1 74 ? 9.225 0.516 2.248 1.00 92.88 74 GLU A N 1
ATOM 605 C CA . GLU A 1 74 ? 9.968 -0.716 2.533 1.00 92.88 74 GLU A CA 1
ATOM 606 C C . GLU A 1 74 ? 9.956 -1.668 1.342 1.00 92.88 74 GLU A C 1
ATOM 608 O O . GLU A 1 74 ? 10.978 -2.287 1.052 1.00 92.88 74 GLU A O 1
ATOM 613 N N . TYR A 1 75 ? 8.853 -1.728 0.595 1.00 93.50 75 TYR A N 1
ATOM 614 C CA . TYR A 1 75 ? 8.835 -2.427 -0.683 1.00 93.50 75 TYR A CA 1
ATOM 615 C C . TYR A 1 75 ? 9.818 -1.804 -1.683 1.00 93.50 75 TYR A C 1
ATOM 617 O O . TYR A 1 75 ? 10.640 -2.519 -2.252 1.00 93.50 75 TYR A O 1
ATOM 625 N N . GLY A 1 76 ? 9.839 -0.476 -1.826 1.00 92.31 76 GLY A N 1
ATOM 626 C CA . GLY A 1 76 ? 10.785 0.214 -2.708 1.00 92.31 76 GLY A CA 1
ATOM 627 C C . GLY A 1 76 ? 12.260 -0.069 -2.383 1.00 92.31 76 GLY A C 1
ATOM 628 O O . GLY A 1 76 ? 13.098 -0.073 -3.284 1.00 92.31 76 GLY A O 1
ATOM 629 N N . LYS A 1 77 ? 12.601 -0.373 -1.121 1.00 90.62 77 LYS A N 1
ATOM 630 C CA . LYS A 1 77 ? 13.971 -0.761 -0.720 1.00 90.62 77 LYS A CA 1
ATOM 631 C C . LYS A 1 77 ? 14.422 -2.109 -1.283 1.00 90.62 77 LYS A C 1
ATOM 633 O O . LYS A 1 77 ? 15.623 -2.370 -1.292 1.00 90.62 77 LYS A O 1
ATOM 638 N N . THR A 1 78 ? 13.495 -2.953 -1.730 1.00 88.50 78 THR A N 1
ATOM 639 C CA . THR A 1 78 ? 13.819 -4.245 -2.353 1.00 88.50 78 THR A CA 1
ATOM 640 C C . THR A 1 78 ? 14.339 -4.093 -3.785 1.00 88.50 78 THR A C 1
ATOM 642 O O . THR A 1 78 ? 14.945 -5.020 -4.321 1.00 88.50 78 THR A O 1
ATOM 645 N N . PHE A 1 79 ? 14.168 -2.918 -4.402 1.00 87.75 79 PHE A N 1
ATOM 646 C CA . PHE A 1 79 ? 14.590 -2.684 -5.778 1.00 87.75 79 PHE A CA 1
ATOM 647 C C . PHE A 1 79 ? 16.109 -2.556 -5.887 1.00 87.75 79 PHE A C 1
ATOM 649 O O . PHE A 1 79 ? 16.764 -1.842 -5.126 1.00 87.75 79 PHE A O 1
ATOM 656 N N . SER A 1 80 ? 16.675 -3.202 -6.906 1.00 81.62 80 SER A N 1
ATOM 657 C CA . SER A 1 80 ? 18.098 -3.091 -7.241 1.00 81.62 80 SER A CA 1
ATOM 658 C C . SER A 1 80 ? 18.487 -1.661 -7.637 1.00 81.62 80 SER A C 1
ATOM 660 O O . SER A 1 80 ? 19.577 -1.197 -7.296 1.00 81.62 80 SER A O 1
ATOM 662 N N . ASN A 1 81 ? 17.580 -0.934 -8.303 1.00 79.19 81 ASN A N 1
ATOM 663 C CA . ASN A 1 81 ? 17.734 0.485 -8.605 1.00 79.19 81 ASN A CA 1
ATOM 664 C C . ASN A 1 81 ? 17.170 1.356 -7.468 1.00 79.19 81 ASN A C 1
ATOM 666 O O . ASN A 1 81 ? 15.956 1.495 -7.296 1.00 79.19 81 ASN A O 1
ATOM 670 N N . LYS A 1 82 ? 18.070 2.006 -6.726 1.00 72.19 82 LYS A N 1
ATOM 671 C CA . LYS A 1 82 ? 17.728 2.847 -5.569 1.00 72.19 82 LYS A CA 1
ATOM 672 C C . LYS A 1 82 ? 16.895 4.084 -5.929 1.00 72.19 82 LYS A C 1
ATOM 674 O O . LYS A 1 82 ? 16.125 4.545 -5.085 1.00 72.19 82 LYS A O 1
ATOM 679 N N . ASP A 1 83 ? 17.000 4.588 -7.159 1.00 74.56 83 ASP A N 1
ATOM 680 C CA . ASP A 1 83 ? 16.216 5.742 -7.619 1.00 74.56 83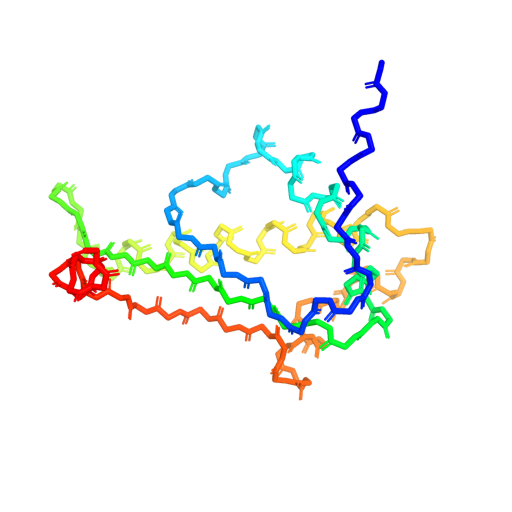 ASP A CA 1
ATOM 681 C C . ASP A 1 83 ? 14.750 5.367 -7.872 1.00 74.56 83 ASP A C 1
ATOM 683 O O . ASP A 1 83 ? 13.849 6.173 -7.628 1.00 74.56 83 ASP A O 1
ATOM 687 N N . HIS A 1 84 ? 14.493 4.121 -8.291 1.00 72.25 84 HIS A N 1
ATOM 688 C CA . HIS A 1 84 ? 13.138 3.582 -8.423 1.00 72.25 84 HIS A CA 1
ATOM 689 C C . HIS A 1 84 ? 12.472 3.418 -7.051 1.00 72.25 84 HIS A C 1
ATOM 691 O O . HIS A 1 84 ? 11.315 3.799 -6.874 1.00 72.25 84 HIS A O 1
ATOM 697 N N . GLY A 1 85 ? 13.222 2.923 -6.062 1.00 72.38 85 GLY A N 1
ATOM 698 C CA . GLY A 1 85 ? 12.707 2.676 -4.716 1.00 72.38 85 GLY A CA 1
ATOM 699 C C . GLY A 1 85 ? 12.321 3.942 -3.951 1.00 72.38 85 GLY A C 1
ATOM 700 O O . GLY A 1 85 ? 11.285 3.978 -3.291 1.00 72.38 85 GLY A O 1
ATOM 701 N N . ARG A 1 86 ? 13.122 5.011 -4.065 1.00 74.00 86 ARG A N 1
ATOM 702 C CA . ARG A 1 86 ? 12.957 6.238 -3.262 1.00 74.00 86 ARG A CA 1
ATOM 703 C C . ARG A 1 86 ? 11.661 7.007 -3.546 1.00 74.00 86 ARG A C 1
ATOM 705 O O . ARG A 1 86 ? 11.220 7.768 -2.693 1.00 74.00 86 ARG A O 1
ATOM 712 N N . ASN A 1 87 ? 11.058 6.810 -4.718 1.00 83.62 87 ASN A N 1
ATOM 713 C CA . ASN A 1 87 ? 9.937 7.622 -5.196 1.00 83.62 87 ASN A CA 1
ATOM 714 C C . ASN A 1 87 ? 8.677 6.808 -5.531 1.00 83.62 87 ASN A C 1
ATOM 716 O O . ASN A 1 87 ? 7.756 7.362 -6.130 1.00 83.62 87 ASN A O 1
ATOM 720 N N . LEU A 1 88 ? 8.608 5.518 -5.169 1.00 92.69 88 LEU A N 1
ATOM 721 C CA . LEU A 1 88 ? 7.479 4.657 -5.546 1.00 92.69 88 LEU A CA 1
ATOM 722 C C . LEU A 1 88 ? 6.136 5.193 -5.023 1.00 92.69 88 LEU A C 1
ATOM 724 O O . LEU A 1 88 ? 5.187 5.295 -5.794 1.00 92.69 88 LEU A O 1
ATOM 728 N N . PHE A 1 89 ? 6.064 5.592 -3.750 1.00 93.44 89 PHE A N 1
ATOM 729 C CA . PHE A 1 89 ? 4.834 6.138 -3.162 1.00 93.44 89 PHE A CA 1
ATOM 730 C C . PHE A 1 89 ? 4.333 7.366 -3.939 1.00 93.44 89 PHE A C 1
ATOM 732 O O . PHE A 1 89 ? 3.194 7.395 -4.402 1.00 93.44 89 PHE A O 1
ATOM 739 N N . THR A 1 90 ? 5.215 8.344 -4.166 1.00 92.06 90 THR A N 1
ATOM 740 C CA . THR A 1 90 ? 4.903 9.560 -4.930 1.00 92.06 90 THR A CA 1
ATOM 741 C C . THR A 1 90 ? 4.509 9.251 -6.374 1.00 92.06 90 THR A C 1
ATOM 743 O O . THR A 1 90 ? 3.555 9.834 -6.881 1.00 92.06 90 THR A O 1
ATOM 746 N N . LYS A 1 91 ? 5.203 8.318 -7.037 1.00 94.06 91 LYS A N 1
ATOM 747 C CA . LYS A 1 91 ? 4.879 7.873 -8.399 1.00 94.06 91 LYS A CA 1
ATOM 748 C C . LYS A 1 91 ? 3.459 7.314 -8.472 1.00 94.06 91 LYS A C 1
ATOM 750 O O . LYS A 1 91 ? 2.681 7.767 -9.305 1.00 94.06 91 LYS A O 1
ATOM 755 N N . LEU A 1 92 ? 3.104 6.385 -7.581 1.00 96.31 92 LEU A N 1
ATOM 756 C CA . LEU A 1 92 ? 1.773 5.774 -7.573 1.00 96.31 92 LEU A CA 1
ATOM 757 C C . LEU A 1 92 ? 0.666 6.803 -7.311 1.00 96.31 92 LEU A C 1
ATOM 759 O O . LEU A 1 92 ? -0.401 6.705 -7.913 1.00 96.31 92 LEU A O 1
ATOM 763 N N . LEU A 1 93 ? 0.913 7.805 -6.460 1.00 94.69 93 LEU A N 1
ATOM 764 C CA . LEU A 1 93 ? -0.029 8.909 -6.251 1.00 94.69 93 LEU A CA 1
ATOM 765 C C . LEU A 1 93 ? -0.208 9.766 -7.513 1.00 94.69 93 LEU A C 1
ATOM 767 O O . LEU A 1 93 ? -1.340 10.026 -7.912 1.00 94.69 93 LEU A O 1
ATOM 771 N N . LEU A 1 94 ? 0.887 10.174 -8.168 1.00 95.94 94 LEU A N 1
ATOM 772 C CA . LEU A 1 94 ? 0.841 10.987 -9.395 1.00 95.94 94 LEU A CA 1
ATOM 773 C C . LEU A 1 94 ? 0.167 10.257 -10.564 1.00 95.94 94 LEU A C 1
ATOM 775 O O . LEU A 1 94 ? -0.484 10.884 -11.394 1.00 95.94 94 LEU A O 1
ATOM 779 N N . GLU A 1 95 ? 0.303 8.934 -10.614 1.00 96.19 95 GLU A N 1
ATOM 780 C CA . GLU A 1 95 ? -0.332 8.077 -11.619 1.00 96.19 95 GLU A CA 1
ATOM 781 C C . GLU A 1 95 ? -1.780 7.701 -11.268 1.00 96.19 95 GLU A C 1
ATOM 783 O O . GLU A 1 95 ? -2.428 6.986 -12.032 1.00 96.19 95 GLU A O 1
ATOM 788 N N . ASN A 1 96 ? -2.307 8.167 -10.129 1.00 96.25 96 ASN A N 1
ATOM 789 C CA . ASN A 1 96 ? -3.627 7.795 -9.616 1.00 96.25 96 ASN A CA 1
ATOM 790 C C . ASN A 1 96 ? -3.804 6.265 -9.474 1.00 96.25 96 ASN A C 1
ATOM 792 O O . ASN A 1 96 ? -4.839 5.683 -9.822 1.00 96.25 96 ASN A O 1
ATOM 796 N N . ARG A 1 97 ? -2.742 5.607 -8.998 1.00 97.00 97 ARG A N 1
ATOM 797 C CA . ARG A 1 97 ? -2.635 4.157 -8.787 1.00 97.00 97 ARG A CA 1
ATOM 798 C C . ARG A 1 97 ? -2.560 3.761 -7.317 1.00 97.00 97 ARG A C 1
ATOM 800 O O . ARG A 1 97 ? -2.604 2.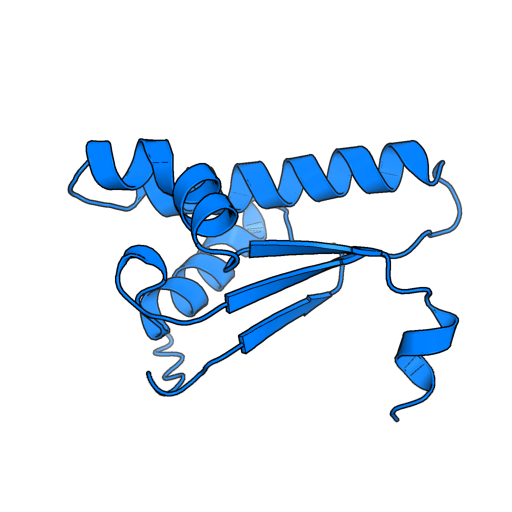571 -7.035 1.00 97.00 97 ARG A O 1
ATOM 807 N N . LEU A 1 98 ? -2.467 4.715 -6.396 1.00 96.88 98 LEU A N 1
ATOM 808 C CA . LEU A 1 98 ? -2.561 4.478 -4.958 1.00 96.88 98 LEU A CA 1
ATOM 809 C C . LEU A 1 98 ? -3.674 5.343 -4.371 1.00 96.88 98 LEU A C 1
ATOM 811 O O . LEU A 1 98 ? -3.621 6.565 -4.499 1.00 96.88 98 LEU A O 1
ATOM 815 N N . THR A 1 99 ? -4.642 4.723 -3.697 1.00 95.81 99 THR A N 1
ATOM 816 C CA . THR A 1 99 ? -5.643 5.445 -2.899 1.00 95.81 99 THR A CA 1
ATOM 817 C C . THR A 1 99 ? -5.680 4.926 -1.468 1.00 95.81 99 THR A C 1
ATOM 819 O O . THR A 1 99 ? -5.370 3.763 -1.199 1.00 95.81 99 THR A O 1
ATOM 822 N N . ILE A 1 100 ? -6.016 5.820 -0.538 1.00 95.06 100 ILE A N 1
ATOM 823 C CA . ILE A 1 100 ? -6.228 5.518 0.877 1.00 95.06 100 ILE A CA 1
ATOM 824 C C . ILE A 1 100 ? -7.567 6.146 1.249 1.00 95.06 100 ILE A C 1
ATOM 826 O O . ILE A 1 100 ? -7.686 7.370 1.263 1.00 95.06 100 ILE A O 1
ATOM 830 N N . GLU A 1 101 ? -8.573 5.321 1.508 1.00 93.00 101 GLU A N 1
ATOM 831 C CA . GLU A 1 101 ? -9.958 5.766 1.668 1.00 93.00 101 GLU A CA 1
ATOM 832 C C . GLU A 1 101 ? -10.581 5.174 2.932 1.00 93.00 101 GLU A C 1
ATOM 834 O O . GLU A 1 101 ? -10.279 4.053 3.343 1.00 93.00 101 GLU A O 1
ATOM 839 N N . GLU A 1 102 ? -11.452 5.946 3.573 1.00 92.06 102 GLU A N 1
ATOM 840 C CA . GLU A 1 102 ? -12.306 5.414 4.626 1.00 92.06 102 GLU A CA 1
ATOM 841 C C . GLU A 1 102 ? -13.469 4.652 3.982 1.00 92.06 102 GLU A C 1
ATOM 843 O O . GLU A 1 102 ? -14.138 5.189 3.101 1.00 92.06 102 GLU A O 1
ATOM 848 N N . ILE A 1 103 ? -13.736 3.430 4.444 1.00 87.88 103 ILE A N 1
ATOM 849 C CA . ILE A 1 103 ? -14.996 2.735 4.177 1.00 87.88 103 ILE A CA 1
ATOM 850 C C . ILE A 1 103 ? -15.722 2.559 5.512 1.00 87.88 103 ILE A C 1
ATOM 852 O O . ILE A 1 103 ? -15.188 1.895 6.409 1.00 87.88 103 ILE A O 1
ATOM 856 N N . PRO A 1 104 ? -16.942 3.104 5.659 1.00 77.50 104 PRO A N 1
ATOM 857 C CA . PRO A 1 104 ? -17.763 2.851 6.832 1.00 77.50 104 PRO A CA 1
ATOM 858 C C . PRO A 1 104 ? -18.001 1.347 7.005 1.00 77.50 104 PRO A C 1
ATOM 860 O O . PRO A 1 104 ? -18.352 0.653 6.052 1.00 77.50 104 PRO A O 1
ATOM 863 N N . VAL A 1 105 ? -17.848 0.823 8.225 1.00 68.62 105 VAL A N 1
ATOM 864 C CA . VAL A 1 105 ? -18.001 -0.621 8.513 1.00 68.62 105 VAL A CA 1
ATOM 865 C C . VAL A 1 105 ? -19.341 -1.171 8.006 1.00 68.62 105 VAL A C 1
ATOM 867 O O . VAL A 1 105 ? -19.432 -2.288 7.509 1.00 68.62 105 VAL A O 1
ATOM 870 N N . ASN A 1 106 ? -20.384 -0.356 8.103 1.00 68.69 106 ASN A N 1
ATOM 871 C CA . ASN A 1 106 ? -21.736 -0.620 7.629 1.00 68.69 106 ASN A CA 1
ATOM 872 C C . ASN A 1 106 ? -21.853 -0.765 6.102 1.00 68.69 106 ASN A C 1
ATOM 874 O O . ASN A 1 106 ? -22.798 -1.399 5.652 1.00 68.69 106 ASN A O 1
ATOM 878 N N . GLU A 1 107 ? -20.918 -0.234 5.314 1.00 68.75 107 GLU A N 1
ATOM 879 C CA . GLU A 1 107 ? -20.891 -0.402 3.855 1.00 68.75 107 GLU A CA 1
ATOM 880 C C . GLU A 1 107 ? -20.170 -1.684 3.410 1.00 68.75 107 GLU A C 1
ATOM 882 O O . GLU A 1 107 ? -20.407 -2.169 2.304 1.00 68.75 107 GLU A O 1
ATOM 887 N N . LEU A 1 108 ? -19.339 -2.284 4.273 1.00 62.97 108 LEU A N 1
ATOM 888 C CA . LEU A 1 108 ? -18.612 -3.525 3.963 1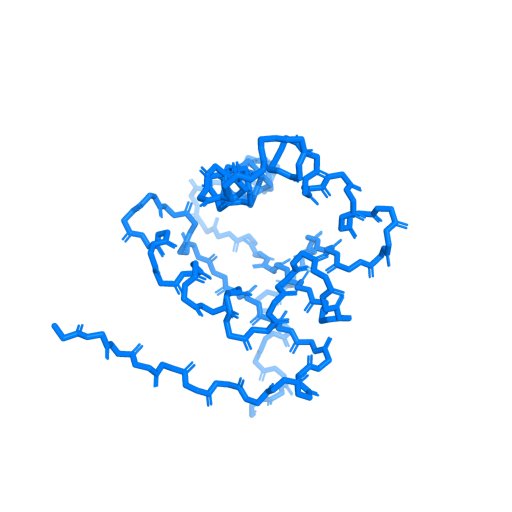.00 62.97 108 LEU A CA 1
ATOM 889 C C . LEU A 1 108 ? -19.527 -4.751 3.892 1.00 62.97 108 LEU A C 1
ATOM 891 O O . LEU A 1 108 ? -19.232 -5.698 3.168 1.00 62.97 108 LEU A O 1
ATOM 895 N N . PHE A 1 109 ? -20.635 -4.737 4.635 1.00 64.06 109 PHE A N 1
ATOM 896 C CA . PHE A 1 109 ? -21.579 -5.855 4.704 1.00 64.06 109 PHE A CA 1
ATOM 897 C C . PHE A 1 109 ? -22.732 -5.745 3.700 1.00 64.06 109 PHE A C 1
ATOM 899 O O . PHE A 1 109 ? -23.519 -6.675 3.582 1.00 64.06 109 PHE A O 1
ATOM 906 N N . THR A 1 110 ? -22.841 -4.636 2.963 1.00 55.44 110 THR A N 1
ATOM 907 C CA . THR A 1 110 ? -23.933 -4.411 1.998 1.00 55.44 110 THR A CA 1
ATOM 908 C C . THR A 1 110 ? -23.751 -5.203 0.698 1.00 55.44 110 THR A C 1
ATOM 910 O O . THR A 1 110 ? -24.686 -5.322 -0.088 1.00 55.44 110 THR A O 1
ATOM 913 N N . TYR A 1 111 ? -22.554 -5.747 0.465 1.00 51.00 111 TYR A N 1
ATOM 914 C CA . TYR A 1 111 ? -22.192 -6.497 -0.742 1.00 51.00 111 TYR A CA 1
ATOM 915 C C . TYR A 1 111 ? -21.940 -7.991 -0.476 1.00 51.00 111 TYR A C 1
ATOM 917 O O . TYR A 1 111 ? -21.300 -8.652 -1.296 1.00 51.00 111 TYR A O 1
ATOM 925 N N . VAL A 1 112 ? -22.418 -8.506 0.664 1.00 45.16 112 VAL A N 1
ATOM 926 C CA . VAL A 1 112 ? -22.360 -9.930 1.036 1.00 45.16 112 VAL A CA 1
ATOM 927 C C . VAL A 1 112 ? -23.757 -10.533 1.017 1.00 45.16 112 VAL A C 1
ATOM 929 O O . VAL A 1 112 ? -24.679 -9.882 1.556 1.00 45.16 112 VAL A O 1
#

Radius of gyration: 14.71 Å; chains: 1; bounding box: 42×34×38 Å

Foldseek 3Di:
DPPQPQDDLPAAEDEAEDDQLDPVCLVVVLSVCVNNVVLPGNHAYEYEYEDDPPDDPVVRLVVSVVSVVVSLLVSLVVDPDVVSSNCSVVVCVVSVRYYYYYDYPVNVPPVD

pLDDT: mean 84.74, std 14.14, range [36.03, 97.0]

Sequence (112 aa):
MISTFDISSDIDIIKIYGHGLCKADYSYYQSIFDSVDLYHGKTKVMFFWSDYKGKEKEQIHKDFVKGVTNLIEEYGKTFSNKDHGRNLFTKLLLENRLTIEEIPVNELFTYV